Protein 7XWF (pdb70)

Foldseek 3Di:
DDDDFQFAKDAQFDKWKDWPVWWPDRLATAHPVQQVQADQVVTDMDIDGNRMDTHGALPVNTTPVNSHGPVRD

Structure (mmCIF, N/CA/C/O backbone):
data_7XWF
#
_entry.id   7XWF
#
_cell.length_a   39.618
_cell.length_b   45.795
_cell.length_c   87.085
_cell.angle_alpha   90.00
_cell.angle_beta   90.00
_cell.angle_gamma   90.00
#
_symmetry.space_group_name_H-M   'I 2 2 2'
#
loop_
_entity.id
_entity.type
_entity.pdbx_description
1 polymer 'E3 ubiquitin-protein ligase PRT6'
2 non-polymer 'ZINC ION'
3 water water
#
loop_
_atom_site.group_PDB
_atom_site.id
_atom_site.type_symbol
_atom_site.label_atom_id
_atom_site.label_alt_id
_atom_site.label_comp_id
_atom_site.label_asym_id
_atom_site.label_entity_id
_atom_site.label_seq_id
_atom_site.pdbx_PDB_ins_code
_atom_site.Cartn_x
_atom_site.Cartn_y
_atom_site.Cartn_z
_atom_site.occupancy
_atom_site.B_iso_or_equiv
_atom_site.auth_seq_id
_atom_site.auth_comp_id
_atom_site.auth_asym_id
_atom_site.auth_atom_id
_atom_site.pdbx_PDB_model_num
ATOM 1 N N . ARG A 1 1 ? 10.611 -12.519 -28.360 1.00 15.70 113 ARG A N 1
ATOM 2 C CA . ARG A 1 1 ? 10.506 -12.784 -29.793 1.00 17.76 113 ARG A CA 1
ATOM 3 C C . ARG A 1 1 ? 9.741 -11.660 -30.454 1.00 17.63 113 ARG A C 1
ATOM 4 O O . ARG A 1 1 ? 9.200 -10.784 -29.779 1.00 19.98 113 ARG A O 1
ATOM 12 N N . LEU A 1 2 ? 9.721 -11.671 -31.782 1.00 17.64 114 LEU A N 1
ATOM 13 C CA . LEU A 1 2 ? 8.955 -10.691 -32.533 1.00 18.33 114 LEU A CA 1
ATOM 14 C C . LEU A 1 2 ? 7.463 -10.946 -32.357 1.00 22.05 114 LEU A C 1
ATOM 15 O O . LEU A 1 2 ? 7.014 -12.087 -32.243 1.00 25.17 114 LEU A O 1
ATOM 20 N N . GLY A 1 3 ? 6.703 -9.864 -32.238 1.00 27.17 115 GLY A N 1
ATOM 21 C CA . GLY A 1 3 ? 5.249 -9.884 -31.993 1.00 28.26 115 GLY A CA 1
ATOM 22 C C . GLY A 1 3 ? 4.450 -10.135 -33.245 1.00 33.29 115 GLY A C 1
ATOM 23 O O . GLY A 1 3 ? 5.082 -10.229 -34.287 1.00 38.80 115 GLY A O 1
ATOM 24 N N . GLY A 1 7 ? -1.388 -9.178 -28.002 1.00 38.74 119 GLY A N 1
ATOM 25 C CA . GLY A 1 7 ? -1.953 -10.382 -27.422 1.00 34.16 119 GLY A CA 1
ATOM 26 C C . GLY A 1 7 ? -2.102 -10.331 -25.906 1.00 38.50 119 GLY A C 1
ATOM 27 O O . GLY A 1 7 ? -1.120 -10.168 -25.181 1.00 35.38 119 GLY A O 1
ATOM 28 N N . VAL A 1 8 ? -3.341 -10.448 -25.432 1.00 35.79 120 VAL A N 1
ATOM 29 C CA . VAL A 1 8 ? -3.633 -10.670 -24.020 1.00 29.53 120 VAL A CA 1
ATOM 30 C C . VAL A 1 8 ? -3.711 -12.171 -23.808 1.00 26.07 120 VAL A C 1
ATOM 31 O O . VAL A 1 8 ? -4.205 -12.901 -24.673 1.00 27.37 120 VAL A O 1
ATOM 44 N N . CYS A 1 9 ? -3.250 -12.640 -22.647 1.00 20.36 121 CYS A N 1
ATOM 45 C CA . CYS A 1 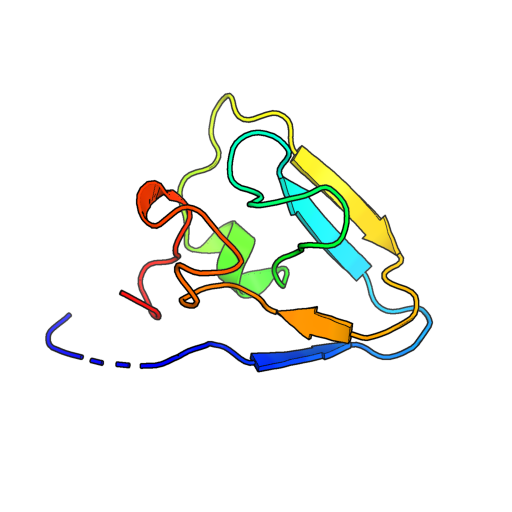9 ? -3.314 -14.067 -22.356 1.00 21.13 121 CYS A CA 1
ATOM 46 C C . CYS A 1 9 ? -4.757 -14.548 -22.346 1.00 22.72 121 CYS A C 1
ATOM 47 O O . CYS A 1 9 ? -5.119 -15.498 -23.053 1.00 26.93 121 CYS A O 1
ATOM 54 N N . GLY A 1 10 ? -5.578 -13.946 -21.498 1.00 21.12 122 GLY A N 1
ATOM 55 C CA . GLY A 1 10 ? -6.980 -14.294 -21.390 1.00 25.64 122 GLY A CA 1
ATOM 56 C C . GLY A 1 10 ? -7.345 -15.685 -20.903 1.00 25.33 122 GLY A C 1
ATOM 57 O O . GLY A 1 10 ? -8.535 -16.022 -20.892 1.00 25.91 122 GLY A O 1
ATOM 61 N N . SER A 1 11 ? -6.360 -16.490 -20.485 1.00 22.15 123 SER A N 1
ATOM 62 C CA . SER A 1 11 ? -6.638 -17.841 -20.007 1.00 24.31 123 SER A CA 1
ATOM 63 C C . SER A 1 11 ? -7.621 -17.788 -18.849 1.00 21.72 123 SER A C 1
ATOM 64 O O . SER A 1 11 ? -7.521 -16.923 -17.981 1.00 19.72 123 SER A O 1
ATOM 72 N N . VAL A 1 12 ? -8.528 -18.759 -18.789 1.00 21.28 124 VAL A N 1
ATOM 73 C CA . VAL A 1 12 ? -9.693 -18.695 -17.910 1.00 18.73 124 VAL A CA 1
ATOM 74 C C . VAL A 1 12 ? -9.571 -19.691 -16.766 1.00 20.80 124 VAL A C 1
ATOM 75 O O . VAL A 1 12 ? -9.170 -20.844 -16.966 1.00 22.11 124 VAL A O 1
ATOM 88 N N . TRP A 1 13 ? -9.951 -19.251 -15.567 1.00 21.27 125 TRP A N 1
ATOM 89 C CA . TRP A 1 13 ? -9.917 -20.080 -14.376 1.00 20.51 125 TRP A CA 1
ATOM 90 C C . TRP A 1 13 ? -11.321 -20.521 -14.009 1.00 23.03 125 TRP A C 1
ATOM 91 O O . TRP A 1 13 ? -12.285 -19.774 -14.189 1.00 21.66 125 TRP A O 1
ATOM 112 N N . GLY A 1 14 ? -11.431 -21.731 -13.480 1.00 21.23 126 GLY A N 1
ATOM 113 C CA . GLY A 1 14 ? -12.641 -22.155 -12.816 1.00 24.73 126 GLY A CA 1
ATOM 114 C C . GLY A 1 14 ? -12.616 -21.787 -11.353 1.00 22.64 126 GLY A C 1
ATOM 115 O O . GLY A 1 14 ? -11.639 -21.251 -10.835 1.00 22.03 126 GLY A O 1
ATOM 119 N N . GLN A 1 15 ? -13.714 -22.116 -10.669 1.00 25.95 127 GLN A N 1
ATOM 120 C CA . GLN A 1 15 ? -13.944 -21.556 -9.342 1.00 31.03 127 GLN A CA 1
ATOM 121 C C . GLN A 1 15 ? -12.794 -21.848 -8.385 1.00 28.89 127 GLN A C 1
ATOM 122 O O . GLN A 1 15 ? -12.385 -20.967 -7.624 1.00 30.97 127 GLN A O 1
ATOM 136 N N . ASN A 1 16 ? -12.260 -23.066 -8.396 1.00 29.88 128 ASN A N 1
ATOM 137 C CA . ASN A 1 16 ? -11.254 -23.446 -7.412 1.00 27.82 128 ASN A CA 1
ATOM 138 C C . ASN A 1 16 ? -9.837 -23.426 -7.968 1.00 25.70 128 ASN A C 1
ATOM 139 O O . ASN A 1 16 ? -8.906 -23.879 -7.290 1.00 24.51 128 ASN A O 1
ATOM 150 N N . ASP A 1 17 ? -9.643 -22.869 -9.156 1.00 20.46 129 ASP A N 1
ATOM 151 C CA . ASP A 1 17 ? -8.326 -22.855 -9.775 1.00 18.25 129 ASP A CA 1
ATOM 152 C C . ASP A 1 17 ? -7.428 -21.798 -9.137 1.00 16.94 129 ASP A C 1
ATOM 153 O O . ASP A 1 17 ? -7.859 -20.671 -8.880 1.00 17.51 129 ASP A O 1
ATOM 162 N N . ILE A 1 18 ? -6.157 -22.144 -8.941 1.00 15.07 130 ILE A N 1
ATOM 163 C CA . ILE A 1 18 ? -5.198 -21.192 -8.393 1.00 15.24 130 ILE A CA 1
ATOM 164 C C . ILE A 1 18 ? -4.634 -20.312 -9.500 1.00 13.61 130 ILE A C 1
ATOM 165 O O . ILE A 1 18 ? -4.622 -20.650 -10.697 1.00 12.67 130 ILE A O 1
ATOM 181 N N . ALA A 1 19 ? -4.134 -19.162 -9.060 1.00 13.05 131 ALA A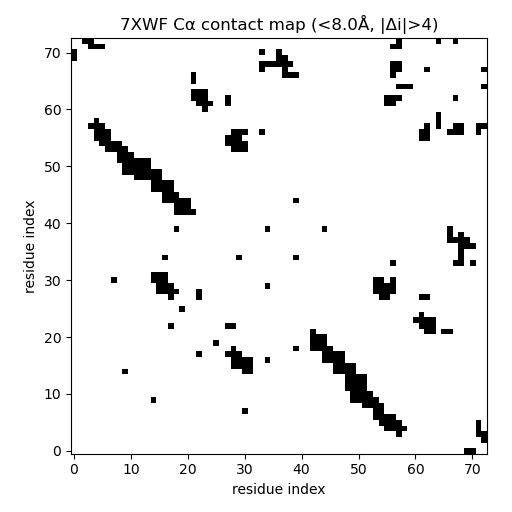 N 1
ATOM 182 C CA . ALA A 1 19 ? -3.425 -18.186 -9.876 1.00 13.79 131 ALA A CA 1
ATOM 183 C C . ALA A 1 19 ? -2.518 -17.386 -8.946 1.00 13.17 131 ALA A C 1
ATOM 184 O O . ALA A 1 19 ? -2.403 -17.680 -7.751 1.00 13.60 131 ALA A O 1
ATOM 191 N N . TYR A 1 20 ? -1.865 -16.370 -9.489 1.00 12.87 132 TYR A N 1
ATOM 192 C CA . TYR A 1 20 ? -1.023 -15.480 -8.702 1.00 13.21 132 TYR A CA 1
ATOM 193 C C . TYR A 1 20 ? -1.627 -14.088 -8.619 1.00 13.00 132 TYR A C 1
ATOM 194 O O . TYR A 1 20 ? -2.042 -13.512 -9.632 1.00 14.12 132 TYR A O 1
ATOM 212 N N . ARG A 1 21 ? -1.642 -13.544 -7.407 1.00 12.04 133 ARG A N 1
ATOM 213 C CA . ARG A 1 21 ? -1.759 -12.118 -7.208 1.00 11.32 133 ARG A CA 1
ATOM 214 C C . ARG A 1 21 ? -0.353 -11.553 -7.111 1.00 13.86 133 ARG A C 1
ATOM 215 O O . ARG A 1 21 ? 0.499 -12.108 -6.427 1.00 14.72 133 ARG A O 1
ATOM 236 N N . CYS A 1 22 ? -0.100 -10.425 -7.780 1.00 12.13 134 CYS A N 1
ATOM 237 C CA . CYS A 1 22 ? 1.151 -9.711 -7.559 1.00 13.06 134 CYS A CA 1
ATOM 238 C C . CYS A 1 22 ? 0.815 -8.268 -7.216 1.00 12.40 134 CYS A C 1
ATOM 239 O O . CYS A 1 22 ? 0.418 -7.496 -8.094 1.00 13.12 134 CYS A O 1
ATOM 246 N N . ARG A 1 23 ? 0.999 -7.880 -5.952 1.00 13.31 135 ARG A N 1
ATOM 247 C CA . ARG A 1 23 ? 0.616 -6.531 -5.548 1.00 13.39 135 ARG A CA 1
ATOM 248 C C . ARG A 1 23 ? 1.538 -5.477 -6.133 1.00 15.48 135 ARG A C 1
ATOM 249 O O . ARG A 1 23 ? 1.161 -4.300 -6.200 1.00 15.23 135 ARG A O 1
ATOM 270 N N . THR A 1 24 ? 2.748 -5.858 -6.526 1.00 13.35 136 THR A N 1
AT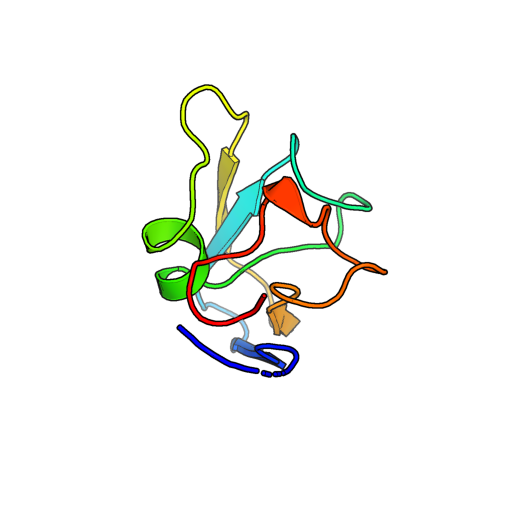OM 271 C CA . THR A 1 24 ? 3.634 -4.914 -7.192 1.00 16.18 136 THR A CA 1
ATOM 272 C C . THR A 1 24 ? 3.179 -4.601 -8.616 1.00 16.12 136 THR A C 1
ATOM 273 O O . THR A 1 24 ? 3.357 -3.479 -9.095 1.00 15.29 136 THR A O 1
ATOM 284 N N . CYS A 1 25 ? 2.597 -5.572 -9.312 1.00 11.80 137 CYS A N 1
ATOM 285 C CA . CYS A 1 25 ? 2.303 -5.440 -10.733 1.00 12.18 137 CYS A CA 1
ATOM 286 C C . CYS A 1 25 ? 0.841 -5.146 -11.029 1.00 14.60 137 CYS A C 1
ATOM 287 O O . CYS A 1 25 ? 0.536 -4.632 -12.109 1.00 13.38 137 CYS A O 1
ATOM 294 N N . GLU A 1 26 ? -0.066 -5.434 -10.105 1.00 12.70 138 GLU A N 1
ATOM 295 C CA . GLU A 1 26 ? -1.487 -5.352 -10.398 1.00 11.88 138 GLU A CA 1
ATOM 296 C C . GLU A 1 26 ? -1.914 -3.892 -10.632 1.00 12.80 138 GLU A C 1
ATOM 297 O O . GLU A 1 26 ? -1.366 -2.950 -10.040 1.00 15.84 138 GLU A O 1
ATOM 309 N N . ASN A 1 27 ? -2.915 -3.704 -11.506 1.00 14.70 139 ASN A N 1
ATOM 310 C CA 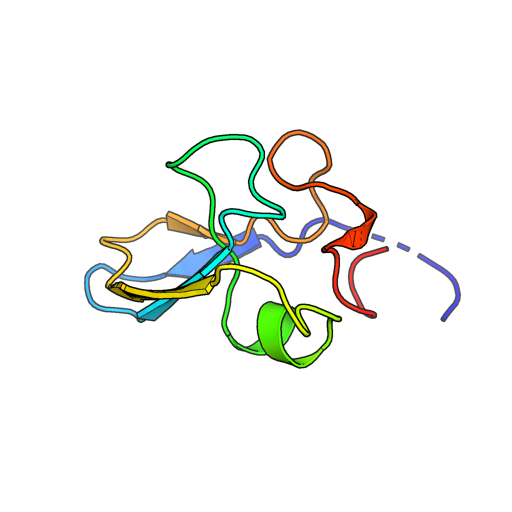. ASN A 1 27 ? -3.536 -2.384 -11.667 1.00 14.35 139 ASN A CA 1
ATOM 311 C C . ASN A 1 27 ? -4.466 -2.095 -10.490 1.00 17.77 139 ASN A C 1
ATOM 312 O O . ASN A 1 27 ? -4.534 -0.957 -10.006 1.00 19.43 139 ASN A O 1
ATOM 323 N N . ASP A 1 28 ? -5.142 -3.130 -9.971 1.00 17.57 140 ASP A N 1
ATOM 324 C CA . ASP A 1 28 ? -5.956 -3.040 -8.769 1.00 17.20 140 ASP A CA 1
ATOM 325 C C . ASP A 1 28 ? -6.026 -4.411 -8.092 1.00 18.30 140 ASP A C 1
ATOM 326 O O . ASP A 1 28 ? -5.506 -5.404 -8.622 1.00 16.52 140 ASP A O 1
ATOM 335 N N . PRO A 1 29 ? -6.632 -4.508 -6.907 1.00 16.28 141 PRO A N 1
ATOM 336 C CA . PRO A 1 29 ? -6.607 -5.783 -6.175 1.00 18.73 141 PRO A CA 1
ATOM 337 C C . PRO A 1 29 ? -7.434 -6.894 -6.806 1.00 17.45 141 PRO A C 1
ATOM 338 O O . PRO A 1 29 ? -7.369 -8.029 -6.310 1.00 19.74 141 PRO A O 1
ATOM 349 N N . THR A 1 30 ? -8.201 -6.630 -7.863 1.00 17.21 142 THR A N 1
ATOM 350 C CA . THR A 1 30 ? -8.968 -7.686 -8.518 1.00 17.72 142 THR A CA 1
ATOM 351 C C . THR A 1 30 ? -8.221 -8.326 -9.687 1.00 17.34 142 THR A C 1
ATOM 352 O O . THR A 1 30 ? -8.767 -9.226 -10.331 1.00 18.70 142 THR A O 1
ATOM 363 N N . CYS A 1 31 ? -7.007 -7.888 -9.975 1.00 15.44 143 CYS A N 1
ATOM 364 C CA . CYS A 1 31 ? -6.238 -8.403 -11.093 1.00 15.48 143 CYS A CA 1
ATOM 365 C C . CYS A 1 31 ? -5.411 -9.606 -10.661 1.00 14.65 143 CYS A C 1
ATOM 366 O O . CYS A 1 31 ? -5.049 -9.757 -9.499 1.00 14.87 143 CYS A O 1
ATOM 374 N N . ALA A 1 32 ? -5.084 -10.445 -11.631 1.00 13.79 144 ALA A N 1
ATOM 375 C CA . ALA A 1 32 ? -4.320 -11.653 -11.351 1.00 13.49 144 ALA A CA 1
ATOM 376 C C . ALA A 1 32 ? -3.720 -12.179 -12.642 1.00 14.86 144 ALA A C 1
ATOM 377 O O . ALA A 1 32 ? -4.200 -11.884 -13.737 1.00 12.60 144 ALA A O 1
ATOM 384 N N . ILE A 1 33 ? -2.701 -13.018 -12.509 1.00 13.49 145 ILE A N 1
ATOM 385 C CA . ILE A 1 33 ? -2.154 -13.683 -13.681 1.00 12.25 145 ILE A CA 1
ATOM 386 C C . ILE A 1 33 ? -2.029 -15.176 -13.430 1.00 12.94 145 ILE A C 1
ATOM 387 O O . ILE A 1 33 ? -1.870 -15.639 -12.296 1.00 13.97 145 ILE A O 1
ATOM 403 N N . CYS A 1 34 ? -2.082 -15.925 -14.517 1.00 10.83 146 CYS A N 1
ATOM 404 C CA . CYS A 1 34 ? -2.020 -17.374 -14.455 1.00 13.60 146 CYS A CA 1
ATOM 405 C C . CYS A 1 34 ? -0.620 -17.839 -14.073 1.00 13.28 146 CYS A C 1
ATOM 406 O O . CYS A 1 34 ? 0.376 -17.123 -14.208 1.00 13.59 146 CYS A O 1
ATOM 413 N N . VAL A 1 35 ? -0.550 -19.068 -13.565 1.00 13.32 147 VAL A N 1
ATOM 414 C CA . VAL A 1 35 ? 0.736 -19.593 -13.120 1.00 12.97 147 VAL A CA 1
ATOM 415 C C . VAL A 1 35 ? 1.779 -19.562 -14.229 1.00 14.52 147 VAL A C 1
ATOM 416 O O . VAL A 1 35 ? 2.907 -19.1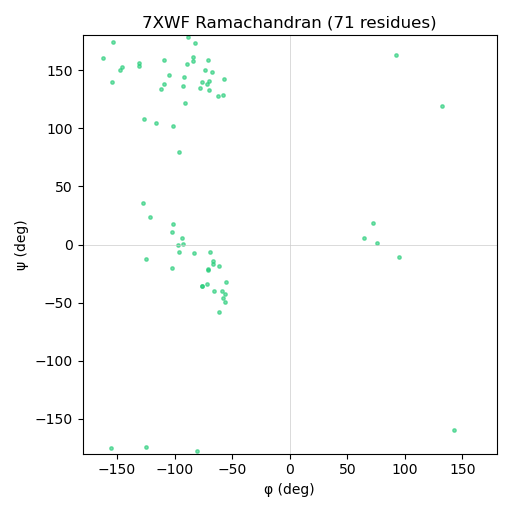06 -13.977 1.00 13.35 147 VAL A O 1
ATOM 429 N N . PRO A 1 36 ? 1.502 -20.046 -15.445 1.00 15.02 148 PRO A N 1
ATOM 430 C CA . PRO A 1 36 ? 2.541 -19.982 -16.493 1.00 13.51 148 PRO A CA 1
ATOM 431 C C . PRO A 1 36 ? 3.022 -18.573 -16.786 1.00 16.17 148 PRO A C 1
ATOM 432 O O . PRO A 1 36 ? 4.228 -18.358 -16.967 1.00 14.29 148 PRO A O 1
ATOM 443 N N . CYS A 1 37 ? 2.110 -17.599 -16.815 1.00 14.85 149 CYS A N 1
ATOM 444 C CA . CYS A 1 37 ? 2.513 -16.214 -17.045 1.00 14.41 149 CYS A CA 1
ATOM 445 C C . CYS A 1 37 ? 3.362 -15.704 -15.890 1.00 14.58 149 CYS A C 1
ATOM 446 O O . CYS A 1 37 ? 4.369 -15.025 -16.110 1.00 15.27 149 CYS A O 1
ATOM 453 N N . PHE A 1 38 ? 3.008 -16.054 -14.650 1.00 13.68 150 PHE A N 1
ATOM 454 C CA . PHE A 1 38 ? 3.864 -15.696 -13.527 1.00 12.90 150 PHE A CA 1
ATOM 455 C C . PHE A 1 38 ? 5.266 -16.264 -13.688 1.00 14.32 150 PHE A C 1
ATOM 456 O O . PHE A 1 38 ? 6.265 -15.564 -13.481 1.00 14.88 150 PHE A O 1
ATOM 473 N N . GLN A 1 39 ? 5.358 -17.546 -14.057 1.00 15.02 151 GLN A N 1
ATOM 474 C CA . GLN A 1 39 ? 6.642 -18.234 -14.132 1.00 14.77 151 GLN A CA 1
ATOM 475 C C . GLN A 1 39 ? 7.509 -17.757 -15.288 1.00 16.57 151 GLN A C 1
ATOM 476 O O . GLN A 1 39 ? 8.733 -17.891 -15.222 1.00 20.94 151 GLN A O 1
ATOM 490 N N . ASN A 1 40 ? 6.916 -17.164 -16.319 1.00 17.38 152 ASN A N 1
ATOM 491 C CA . ASN A 1 40 ? 7.679 -16.650 -17.446 1.00 16.75 152 ASN A CA 1
ATOM 492 C C . ASN A 1 40 ? 7.864 -15.138 -17.396 1.00 16.77 152 ASN A C 1
ATOM 493 O O . ASN A 1 40 ? 8.223 -14.533 -18.410 1.00 16.71 152 ASN A O 1
ATOM 504 N N . GLY A 1 41 ? 7.658 -14.529 -16.232 1.00 14.97 153 GLY A N 1
ATOM 505 C CA . GLY A 1 41 ? 7.960 -13.133 -16.027 1.00 15.92 153 GLY A CA 1
ATOM 506 C C . GLY A 1 41 ? 8.897 -12.956 -14.849 1.00 16.91 153 GLY A C 1
ATOM 507 O O . GLY A 1 41 ? 9.377 -13.935 -14.270 1.00 20.85 153 GLY A O 1
ATOM 511 N N . ASP A 1 42 ? 9.165 -11.714 -14.474 1.00 20.97 154 ASP A N 1
ATOM 512 C CA . ASP A 1 42 ? 10.130 -11.405 -13.419 1.00 22.96 154 ASP A CA 1
ATOM 513 C C . ASP A 1 42 ? 9.389 -10.740 -12.264 1.00 20.57 154 ASP A C 1
ATOM 514 O O . ASP A 1 42 ? 9.042 -9.555 -12.346 1.00 22.44 154 ASP A O 1
ATOM 523 N N . HIS A 1 43 ? 9.168 -11.502 -11.185 1.00 20.22 155 HIS A N 1
ATOM 524 C CA . HIS A 1 43 ? 8.545 -10.992 -9.967 1.00 19.99 155 HIS A CA 1
ATOM 525 C C . HIS A 1 43 ? 9.456 -11.165 -8.758 1.00 22.33 155 HIS A C 1
ATOM 526 O O . HIS A 1 43 ? 8.985 -11.174 -7.618 1.00 21.37 155 HIS A O 1
ATOM 540 N N . ASN A 1 44 ? 10.760 -11.269 -9.004 1.00 27.65 156 ASN A N 1
ATOM 541 C CA . ASN A 1 44 ? 11.741 -11.278 -7.933 1.00 31.69 156 ASN A CA 1
ATOM 542 C C . ASN A 1 44 ? 11.595 -10.005 -7.115 1.00 29.64 156 ASN A C 1
ATOM 543 O O . ASN A 1 44 ? 11.584 -8.897 -7.662 1.00 31.24 156 ASN A O 1
ATOM 554 N N . SER A 1 45 ? 11.487 -10.171 -5.800 1.00 31.74 157 SER A N 1
ATOM 555 C CA . SER A 1 45 ? 11.344 -9.079 -4.860 1.00 29.87 157 SER A CA 1
ATOM 556 C C . SER A 1 45 ? 9.938 -8.488 -4.863 1.00 27.72 157 SER A C 1
ATOM 557 O O . SER A 1 45 ? 9.714 -7.507 -4.146 1.00 28.26 157 SER A O 1
ATOM 565 N N . HIS A 1 46 ? 8.999 -9.012 -5.653 1.00 22.14 158 HIS A N 1
ATOM 566 C CA . HIS A 1 46 ? 7.645 -8.480 -5.679 1.00 19.20 158 HIS A CA 1
ATOM 567 C C . HIS A 1 46 ? 6.823 -9.091 -4.555 1.00 16.80 158 HIS A C 1
ATOM 568 O O . HIS A 1 46 ? 7.180 -10.125 -3.998 1.00 17.38 158 HIS A O 1
ATOM 582 N N . ASP A 1 47 ? 5.712 -8.434 -4.217 1.00 16.17 159 ASP A N 1
ATOM 583 C CA . ASP A 1 47 ? 4.858 -8.931 -3.142 1.00 14.88 159 ASP A CA 1
ATOM 584 C C . ASP A 1 47 ? 3.716 -9.760 -3.724 1.00 15.14 159 ASP A C 1
ATOM 585 O O . ASP A 1 47 ? 2.596 -9.287 -3.901 1.00 15.22 159 ASP A O 1
ATOM 594 N N . TYR A 1 48 ? 4.033 -11.003 -4.069 1.00 15.89 160 TYR A N 1
ATOM 595 C CA . TYR A 1 48 ? 3.096 -11.886 -4.751 1.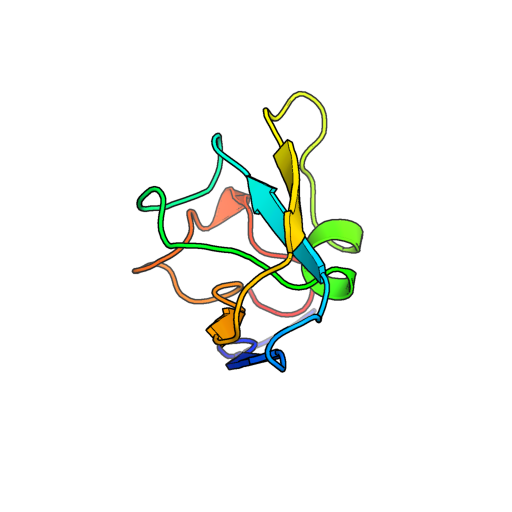00 16.22 160 TYR A CA 1
ATOM 596 C C . TYR A 1 48 ? 2.629 -12.991 -3.813 1.00 16.05 160 TYR A C 1
ATOM 597 O O . TYR A 1 48 ? 3.289 -13.336 -2.824 1.00 15.73 160 TYR A O 1
ATOM 615 N N . SER A 1 49 ? 1.480 -13.567 -4.159 1.00 13.72 161 SER A N 1
ATOM 616 C CA . SER A 1 49 ? 0.926 -14.684 -3.414 1.00 15.78 161 SER A CA 1
ATOM 617 C C . SER A 1 49 ? 0.171 -15.602 -4.360 1.00 14.77 161 SER A C 1
ATOM 618 O O . SER A 1 49 ? -0.379 -15.162 -5.365 1.00 14.23 161 SER A O 1
ATOM 626 N N . ILE A 1 50 ? 0.131 -16.898 -4.026 1.00 14.26 162 ILE A N 1
ATOM 627 C CA . ILE A 1 50 ? -0.783 -17.824 -4.684 1.00 14.86 162 ILE A CA 1
ATOM 628 C C . ILE A 1 50 ? -2.173 -17.625 -4.102 1.00 15.62 162 ILE A C 1
ATOM 629 O O . ILE A 1 50 ? -2.339 -17.542 -2.879 1.00 17.00 162 ILE A O 1
ATOM 645 N N . ILE A 1 51 ? -3.179 -17.565 -4.966 1.00 14.45 163 ILE A N 1
ATOM 646 C CA . ILE A 1 51 ? -4.560 -17.360 -4.545 1.00 17.50 163 ILE A CA 1
ATOM 647 C C . ILE A 1 51 ? -5.456 -18.399 -5.215 1.00 17.27 163 ILE A C 1
ATOM 648 O O . ILE A 1 51 ? -5.135 -18.945 -6.275 1.00 17.27 163 ILE A O 1
ATOM 664 N N . TYR A 1 52 ? -6.601 -18.664 -4.577 1.00 20.30 164 TYR A N 1
ATOM 665 C CA . TYR A 1 52 ? -7.711 -19.376 -5.209 1.00 21.68 164 TYR A CA 1
ATOM 666 C C . TYR A 1 52 ? -8.640 -18.346 -5.854 1.00 23.48 164 TYR A C 1
ATOM 667 O O . TYR A 1 52 ? -9.139 -17.439 -5.176 1.00 26.63 164 TYR A O 1
ATOM 685 N N . THR A 1 53 ? -8.848 -18.456 -7.172 1.00 22.88 165 THR A N 1
ATOM 686 C CA . THR A 1 53 ? -9.321 -17.302 -7.936 1.00 19.96 165 THR A CA 1
ATOM 687 C C . THR A 1 53 ? -10.805 -17.035 -7.719 1.00 25.06 165 THR A C 1
ATOM 688 O O . THR A 1 53 ? -11.245 -15.879 -7.750 1.00 25.30 165 THR A O 1
ATOM 699 N N . GLY A 1 54 ? -11.602 -18.087 -7.568 1.00 25.88 166 GLY A N 1
ATOM 700 C CA . GLY A 1 54 ? -13.037 -17.929 -7.727 1.00 26.79 166 GLY A CA 1
ATOM 701 C C . GLY A 1 54 ? -13.483 -17.727 -9.158 1.00 28.63 166 GLY A C 1
ATOM 702 O O . GLY A 1 54 ? -14.595 -17.245 -9.399 1.00 34.21 166 GLY A O 1
ATOM 706 N N . GLY A 1 55 ? -12.640 -18.072 -10.121 1.00 21.80 167 GLY A N 1
ATOM 707 C CA . GLY A 1 55 ? -12.915 -17.815 -11.514 1.00 25.62 167 GLY A CA 1
ATOM 708 C C . GLY A 1 55 ? -12.336 -16.486 -11.973 1.00 18.99 167 GLY A C 1
ATOM 709 O O . GLY A 1 55 ? -11.991 -15.610 -11.179 1.00 22.81 167 GLY A O 1
ATOM 713 N N . GLY A 1 56 ? -12.234 -16.343 -13.287 1.00 20.30 168 GLY A N 1
ATOM 714 C CA . GLY A 1 56 ? -11.757 -15.118 -13.881 1.00 20.64 168 GLY A CA 1
ATOM 715 C C . GLY A 1 56 ? -10.905 -15.392 -15.097 1.00 19.49 168 GLY A C 1
ATOM 716 O O . GLY A 1 56 ? -10.980 -16.467 -15.700 1.00 19.24 168 GLY A O 1
ATOM 720 N N . CYS A 1 57 ? -10.084 -14.406 -15.451 1.00 18.33 169 CYS A N 1
ATOM 721 C CA . CYS A 1 57 ? -9.186 -14.560 -16.578 1.00 18.08 169 CYS A CA 1
ATOM 722 C C . CYS A 1 57 ? -7.875 -13.827 -16.331 1.00 16.20 169 CYS A C 1
ATOM 723 O O . CYS A 1 57 ? -7.815 -12.827 -15.612 1.00 16.45 169 CYS A O 1
ATOM 731 N N . CYS A 1 58 ? -6.831 -14.328 -16.975 1.00 15.37 170 CYS A N 1
ATOM 732 C CA . CYS A 1 58 ? -5.494 -13.795 -16.775 1.00 15.11 170 CYS A CA 1
ATOM 733 C C . CYS A 1 58 ? -5.348 -12.422 -17.415 1.00 14.42 170 CYS A C 1
ATOM 734 O O . CYS A 1 58 ? -5.743 -12.190 -18.566 1.00 16.98 170 CYS A O 1
ATOM 741 N N . ASP A 1 59 ? -4.683 -11.536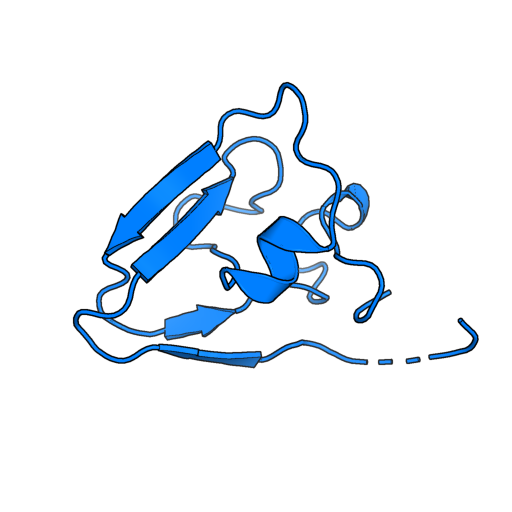 -16.690 1.00 13.66 171 ASP A N 1
ATOM 742 C CA . ASP A 1 59 ? -4.509 -10.150 -17.098 1.00 13.02 171 ASP A CA 1
ATOM 743 C C . ASP A 1 59 ? -3.173 -9.885 -17.776 1.00 15.27 171 ASP A C 1
ATOM 744 O O . ASP A 1 59 ? -2.920 -8.748 -18.204 1.00 13.65 171 ASP A O 1
ATOM 753 N N . CYS A 1 60 ? -2.329 -10.911 -17.905 1.00 13.38 172 CYS A N 1
ATOM 754 C CA . CYS A 1 60 ? -1.012 -10.735 -18.494 1.00 13.27 172 CYS A CA 1
ATOM 755 C C . CYS A 1 60 ? -1.141 -10.267 -19.937 1.00 14.72 172 CYS A C 1
ATOM 756 O O . CYS A 1 60 ? -1.869 -10.860 -20.734 1.00 16.48 172 CYS A O 1
ATOM 763 N N . GLY A 1 61 ? -0.450 -9.170 -20.270 1.00 14.92 173 GLY A N 1
ATOM 764 C CA . GLY A 1 61 ? -0.518 -8.588 -21.592 1.00 16.51 173 GLY A CA 1
ATOM 765 C C . GLY A 1 61 ? -1.523 -7.468 -21.737 1.00 16.26 173 GLY A C 1
ATOM 766 O O . GLY A 1 61 ? -1.495 -6.760 -22.756 1.00 16.86 173 GLY A O 1
ATOM 770 N N . ASP A 1 62 ? -2.391 -7.268 -20.747 1.00 16.47 174 ASP A N 1
ATOM 771 C CA . ASP A 1 62 ? -3.398 -6.199 -20.756 1.00 16.51 174 ASP A CA 1
ATOM 772 C C . ASP A 1 62 ? -2.906 -5.066 -19.872 1.00 17.18 174 ASP A C 1
ATOM 773 O O . ASP A 1 62 ? -3.041 -5.118 -18.646 1.00 16.39 174 ASP A O 1
ATOM 782 N N . GLU A 1 63 ? -2.389 -4.005 -20.518 1.00 16.32 175 GLU A N 1
ATOM 783 C CA . GLU A 1 63 ? -1.849 -2.860 -19.804 1.00 17.44 175 GLU A CA 1
ATOM 784 C C . GLU A 1 63 ? -2.897 -2.164 -18.958 1.0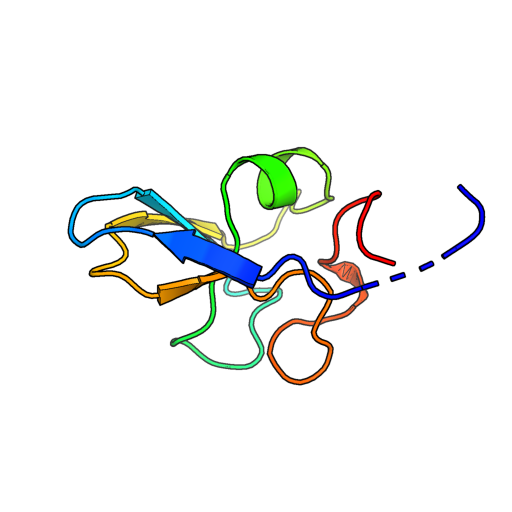0 15.42 175 GLU A C 1
ATOM 785 O O . GLU A 1 63 ? -2.538 -1.421 -18.038 1.00 18.48 175 GLU A O 1
ATOM 797 N N . THR A 1 64 ? -4.180 -2.395 -19.225 1.00 17.03 176 THR A N 1
ATOM 798 C CA . THR A 1 64 ? -5.229 -1.788 -18.416 1.00 18.44 176 THR A CA 1
ATOM 799 C C . THR A 1 64 ? -5.526 -2.562 -17.139 1.00 17.67 176 THR A C 1
ATOM 800 O O . THR A 1 64 ? -6.316 -2.094 -16.309 1.00 19.82 176 THR A O 1
ATOM 811 N N . ALA A 1 65 ? -4.935 -3.740 -16.977 1.00 16.53 177 ALA A N 1
ATOM 812 C CA . ALA A 1 65 ? -5.118 -4.553 -15.785 1.00 16.20 177 ALA A CA 1
ATOM 813 C C . ALA A 1 65 ? -3.811 -4.925 -15.108 1.00 16.66 177 ALA A C 1
ATOM 814 O O . ALA A 1 65 ? -3.845 -5.386 -13.960 1.00 18.45 177 ALA A O 1
ATOM 821 N N . TRP A 1 66 ? -2.671 -4.714 -15.754 1.00 14.57 178 TRP A N 1
ATOM 822 C CA . TRP A 1 66 ? -1.395 -5.207 -15.255 1.00 14.78 178 TRP A CA 1
ATOM 823 C C . TRP A 1 66 ? -0.278 -4.327 -15.792 1.00 13.23 178 TRP A C 1
ATOM 824 O O . TRP A 1 66 ? -0.288 -3.941 -16.970 1.00 15.25 178 TRP A O 1
ATOM 845 N N . LYS A 1 67 ? 0.696 -4.042 -14.937 1.00 11.30 179 LYS A N 1
ATOM 846 C CA . LYS A 1 67 ? 1.799 -3.157 -15.325 1.00 15.10 179 LYS A CA 1
ATOM 847 C C . LYS A 1 67 ? 2.678 -3.871 -16.356 1.00 16.41 179 LYS A C 1
ATOM 848 O O . LYS A 1 67 ? 3.019 -5.054 -16.175 1.00 14.88 179 LYS A O 1
ATOM 867 N N . PRO A 1 68 ? 3.046 -3.205 -17.454 1.00 14.47 180 PRO A N 1
ATOM 868 C CA . PRO A 1 68 ? 3.797 -3.899 -18.512 1.00 14.89 180 PRO A CA 1
ATOM 869 C C . PRO A 1 68 ? 5.081 -4.566 -18.059 1.00 15.83 180 PRO A C 1
ATOM 870 O O . PRO A 1 68 ? 5.452 -5.592 -18.639 1.00 16.18 180 PRO A O 1
ATOM 881 N N . ASP A 1 69 ? 5.788 -4.023 -17.073 1.00 17.37 181 ASP A N 1
ATOM 882 C CA . ASP A 1 69 ? 7.009 -4.674 -16.630 1.00 19.57 181 ASP A CA 1
ATOM 883 C C . ASP A 1 69 ? 6.729 -6.018 -15.964 1.00 19.47 181 ASP A C 1
ATOM 884 O O . ASP A 1 69 ? 7.668 -6.791 -15.755 1.00 23.16 181 ASP A O 1
ATOM 893 N N . GLY A 1 70 ? 5.472 -6.291 -15.605 1.00 17.07 182 GLY A N 1
ATOM 894 C CA . GLY A 1 70 ? 5.033 -7.567 -15.084 1.00 15.62 182 GLY A CA 1
ATOM 895 C C . GLY A 1 70 ? 4.496 -8.541 -16.100 1.00 16.12 182 GLY A C 1
ATOM 896 O O . GLY A 1 70 ? 4.022 -9.615 -15.705 1.00 15.38 182 GLY A O 1
ATOM 900 N N . PHE A 1 71 ? 4.575 -8.218 -17.391 1.00 15.17 183 PHE A N 1
ATOM 901 C CA . PHE A 1 71 ? 4.174 -9.146 -18.435 1.00 14.96 183 PHE A CA 1
ATOM 902 C C . PHE A 1 71 ? 5.211 -10.250 -18.565 1.00 17.70 183 PHE A C 1
ATOM 903 O O . PHE A 1 71 ? 6.402 -10.058 -18.316 1.00 16.36 183 PHE A O 1
ATOM 920 N N . CYS A 1 72 ? 4.748 -11.417 -18.974 1.00 16.01 184 CYS A N 1
ATOM 921 C CA . CYS A 1 72 ? 5.646 -12.524 -19.269 1.00 15.71 184 CYS A CA 1
ATOM 922 C C . CYS A 1 72 ? 6.215 -12.388 -20.676 1.00 17.26 184 CYS A C 1
ATOM 923 O O . CYS A 1 72 ? 5.805 -11.538 -21.472 1.00 16.20 184 CYS A O 1
ATOM 930 N N . SER A 1 73 ? 7.148 -13.281 -20.992 1.00 17.62 185 SER A N 1
ATOM 931 C CA . SER A 1 73 ? 7.860 -13.217 -22.268 1.00 21.66 185 SER A CA 1
ATOM 932 C C . SER A 1 73 ? 6.973 -13.496 -23.472 1.00 20.52 185 SER A C 1
ATOM 933 O O . SER A 1 73 ? 7.361 -13.160 -24.596 1.00 22.70 185 SER A O 1
ATOM 941 N N . ASN A 1 74 ? 5.804 -14.085 -23.283 1.00 17.91 186 ASN A N 1
ATOM 942 C CA . ASN A 1 74 ? 4.944 -14.409 -24.407 1.00 19.08 186 ASN A CA 1
ATOM 943 C C . ASN A 1 74 ? 3.871 -13.367 -24.684 1.00 19.24 186 ASN A C 1
ATOM 944 O O . ASN A 1 74 ? 3.189 -13.471 -25.714 1.00 19.23 186 ASN A O 1
ATOM 955 N N . HIS A 1 75 ? 3.720 -12.354 -23.828 1.00 18.74 187 HIS A N 1
ATOM 956 C CA . HIS A 1 75 ? 2.627 -11.392 -23.965 1.00 19.09 187 HIS A CA 1
ATOM 957 C C . HIS A 1 75 ? 3.118 -9.959 -23.979 1.00 21.43 187 HIS A C 1
ATOM 958 O O . HIS A 1 75 ? 2.448 -9.053 -23.473 1.00 21.48 187 HIS A O 1
ATOM 972 N N . LYS A 1 76 ? 4.278 -9.717 -24.579 1.00 20.38 188 LYS A N 1
ATOM 973 C CA . LYS A 1 76 ? 4.689 -8.335 -24.773 1.00 25.60 188 LYS A CA 1
ATOM 974 C C . LYS A 1 76 ? 4.989 -7.996 -26.231 1.00 28.81 188 LYS A C 1
ATOM 975 O O . LYS A 1 76 ? 5.042 -6.818 -26.594 1.00 36.93 188 LYS A O 1
#

Nearest PDB structures (foldseek):
  7xwf-assembly1_A  TM=1.014E+00  e=1.116E-15  Arabidopsis thaliana
  7y6w-assembly1_A-2  TM=1.011E+00  e=4.003E-15  Arabidopsis thaliana
  7xwg-assembly1_B  TM=9.965E-01  e=1.539E-13  Arabidopsis thaliana
  7y6x-assembly4_G  TM=9.967E-01  e=1.739E-13  Arabidopsis thaliana
  7wum-assembly1_A  TM=9.915E-01  e=5.196E-13  Oryza sativa Japonica Group

B-factor: mean 21.12, std 7.33, range [10.83, 57.13]

Sequence (73 aa):
RLGGVCGSVWGQNDIAYRCRTCENDPTCAICVPCFQNGDHNSHDYSIIYTGGGCCDCGDETAWKPDGFCSNHK

Radius of gyration: 11.03 Å; Cα contacts (8 Å, |Δi|>4): 161; chains: 1; bounding box: 26×22×29 Å

Organism: Arabidopsis thaliana (NCBI:txid3702)

Secondary structure (DSSP, 8-state):
--------EE-TT-EEEEETTTBSSTT--B-HHHHHTS--TT--EEEEE-SSEE--TT-TTTB-GGG--TT--

InterPro domains:
  IPR003126 Zinc finger, UBR-type [PF02207] (120-187)
  IPR003126 Zinc finger, UBR-type [PS51157] (119-189)
  IPR003126 Zinc finger, UBR-type [SM00396] (119-188)
  IPR013083 Zinc finger, RING/FYVE/PHD-type [G3DSA:3.30.40.10] (1388-1447)
  IPR036390 Winged helix DNA-binding domain superfamily [SSF46785] (867-953)
  IPR039164 E3 ubiquitin-protein ligase UBR1-like [PTHR21497] (34-2003)
  IPR042065 E3 ubiquitin-protein ligase ELL-like [G3DSA:1.10.10.2670] (864-957)
  IPR044046 E3 ubiquitin-protein ligase UBR-like, C-terminal [PF18995] (1543-1984)
  IPR055194 E3 ubiquitin-protein ligase UBR1-like, winged-helix domain [PF22960] (869-955)

Solvent-accessible surface area: 4594 Å² total; per-residue (Å²): 276,182,123,102,83,31,31,54,122,25,36,128,122,69,78,0,29,56,0,93,58,0,19,90,50,96,124,7,6,0,9,38,83,5,24,125,75,27,91,7,122,122,38,86,99,36,106,51,172,30,39,28,40,66,1,21,0,9,39,117,104,12,0,97,80,104,0,16,1,71,101,40,174

GO terms:
  GO:0004842 ubiquitin-protein transferase activity (F, IDA)
  GO:0006511 ubiquitin-dependent protein catabolic process (P, IDA)
  GO:0042742 defense response to bacterium (P, IMP)
  GO:0009737 response to abscisic acid (P, IMP)
  GO:0010029 regulation of seed germination (P, IMP)
  GO:0050832 defense response to fungus (P, IMP)
  GO:0050994 regulation of lipid catabolic process (P, IMP)